Protein AF-A0A2V7JSV7-F1 (afdb_monomer)

Foldseek 3Di:
DKDDVVLRDDDDADAQDADPVPDPDCPDQSNYPVRVVVVRLVVRVVSVGDSVRIDDDDDDPDPPDDDD

Sequence (68 aa):
MLHDAEACAGAMAHILLPSKSLARDATNPAKFPETAVPLLVERLTALGAEPRRLIAKLAGGASMFAQL

pLDDT: mean 91.51, std 10.28, range [50.5, 98.44]

Structure (mmCIF, N/CA/C/O backbone):
data_AF-A0A2V7JSV7-F1
#
_entry.id   AF-A0A2V7JSV7-F1
#
loop_
_atom_site.group_PDB
_atom_site.id
_atom_site.type_symbol
_atom_site.label_atom_id
_atom_site.label_alt_id
_atom_site.label_comp_id
_atom_site.label_asym_id
_atom_site.label_entity_id
_atom_site.label_seq_id
_atom_site.pdbx_PDB_ins_code
_atom_site.Cartn_x
_atom_site.Cartn_y
_atom_site.Cartn_z
_atom_site.occupancy
_atom_site.B_iso_or_equiv
_atom_site.auth_seq_id
_atom_site.auth_comp_id
_atom_site.auth_asym_id
_atom_site.auth_atom_id
_atom_site.pdbx_PDB_model_num
ATOM 1 N N . MET A 1 1 ? -3.133 -4.216 -0.692 1.00 94.06 1 MET A N 1
ATOM 2 C CA . MET A 1 1 ? -4.114 -3.283 -0.099 1.00 94.06 1 MET A CA 1
ATOM 3 C C . MET A 1 1 ? -3.854 -3.208 1.392 1.00 94.06 1 MET A C 1
ATOM 5 O O . MET A 1 1 ? -3.582 -4.249 1.980 1.00 94.06 1 MET A O 1
ATOM 9 N N . LEU A 1 2 ? -3.920 -2.014 1.972 1.00 97.81 2 LEU A N 1
ATOM 10 C CA . LEU A 1 2 ? -3.855 -1.768 3.413 1.00 97.81 2 LEU A CA 1
ATOM 11 C C . LEU A 1 2 ? -5.124 -1.023 3.836 1.00 97.81 2 LEU A C 1
ATOM 13 O O . LEU A 1 2 ? -5.624 -0.198 3.069 1.00 97.81 2 LEU A O 1
ATOM 17 N N . HIS A 1 3 ? -5.646 -1.324 5.019 1.00 98.31 3 HIS A N 1
ATOM 18 C CA . HIS A 1 3 ? -6.875 -0.725 5.529 1.00 98.31 3 HIS A CA 1
ATOM 19 C C . HIS A 1 3 ? -6.828 -0.561 7.050 1.00 98.31 3 HIS A C 1
ATOM 21 O O . HIS A 1 3 ? -6.414 -1.481 7.752 1.00 98.31 3 HIS A O 1
ATOM 27 N N . ASP A 1 4 ? -7.291 0.589 7.532 1.00 98.44 4 ASP A N 1
ATOM 28 C CA . ASP A 1 4 ? -7.638 0.858 8.925 1.00 98.44 4 ASP A CA 1
ATOM 29 C C . ASP A 1 4 ? -9.147 1.151 9.000 1.00 98.44 4 ASP A C 1
ATOM 31 O O . ASP A 1 4 ? -9.639 2.088 8.362 1.00 98.44 4 ASP A O 1
ATOM 35 N N . ALA A 1 5 ? -9.882 0.327 9.749 1.00 97.88 5 ALA A N 1
ATOM 36 C CA . ALA A 1 5 ? -11.328 0.457 9.898 1.00 97.88 5 ALA A CA 1
ATOM 37 C C . ALA A 1 5 ? -11.737 1.599 10.839 1.00 97.88 5 ALA A C 1
ATOM 39 O O . ALA A 1 5 ? -12.772 2.214 10.610 1.00 97.88 5 ALA A O 1
ATOM 40 N N . GLU A 1 6 ? -10.936 1.903 11.864 1.00 97.94 6 GLU A N 1
ATOM 41 C CA . GLU A 1 6 ? -11.230 2.988 12.809 1.00 97.94 6 GLU A CA 1
ATOM 42 C C . GLU A 1 6 ? -11.010 4.354 12.160 1.00 97.94 6 GLU A C 1
ATOM 44 O O . GLU A 1 6 ? -11.815 5.264 12.336 1.00 97.94 6 GLU A O 1
ATOM 49 N N . ALA A 1 7 ? -9.954 4.479 11.353 1.00 97.69 7 ALA A N 1
ATOM 50 C CA . ALA A 1 7 ? -9.684 5.691 10.584 1.00 97.69 7 ALA A CA 1
ATOM 51 C C . ALA A 1 7 ? -10.521 5.794 9.294 1.00 97.69 7 ALA A C 1
ATOM 53 O O . ALA A 1 7 ? -10.400 6.777 8.565 1.00 97.69 7 ALA A O 1
ATOM 54 N N . CYS A 1 8 ? -11.337 4.778 8.973 1.00 97.75 8 CYS A N 1
ATOM 55 C CA . CYS A 1 8 ? -12.068 4.667 7.704 1.00 97.75 8 CYS A CA 1
ATOM 56 C C . CYS A 1 8 ? -11.169 4.903 6.472 1.00 97.75 8 CYS A C 1
ATOM 58 O O . CYS A 1 8 ? -11.601 5.464 5.463 1.00 97.75 8 CYS A O 1
ATOM 60 N N . ALA A 1 9 ? -9.908 4.469 6.551 1.00 98.00 9 ALA A N 1
ATOM 61 C CA . ALA A 1 9 ? -8.879 4.758 5.562 1.00 98.00 9 ALA A CA 1
ATOM 62 C C . ALA A 1 9 ? -8.412 3.471 4.875 1.00 98.00 9 ALA A C 1
ATOM 64 O O . ALA A 1 9 ? -8.237 2.420 5.498 1.00 98.00 9 ALA A O 1
ATOM 65 N N . GLY A 1 10 ? -8.200 3.538 3.564 1.00 97.38 10 GLY A N 1
ATOM 66 C CA . GLY A 1 10 ? -7.745 2.406 2.765 1.00 97.38 10 GLY A CA 1
ATOM 67 C C . GLY A 1 10 ? -6.870 2.859 1.608 1.00 97.38 10 GLY A C 1
ATOM 68 O O . GLY A 1 10 ? -7.074 3.930 1.043 1.00 97.38 10 GLY A O 1
ATOM 69 N N . ALA A 1 11 ? -5.877 2.045 1.262 1.00 97.06 11 ALA A N 1
ATOM 70 C CA . ALA A 1 11 ? -4.977 2.325 0.154 1.00 97.06 11 ALA A CA 1
ATOM 71 C C . ALA A 1 11 ? -4.580 1.042 -0.591 1.00 97.06 11 ALA A C 1
ATOM 73 O O . ALA A 1 11 ? -4.497 -0.059 -0.031 1.00 97.06 11 ALA A O 1
ATOM 74 N N . MET A 1 12 ? -4.309 1.178 -1.887 1.00 97.19 12 MET A N 1
ATOM 75 C CA . MET A 1 12 ? -3.901 0.087 -2.765 1.00 97.19 12 MET A CA 1
ATOM 76 C C . MET A 1 12 ? -2.720 0.535 -3.618 1.00 97.19 12 MET A C 1
ATOM 78 O O . MET A 1 12 ? -2.765 1.594 -4.231 1.00 97.19 12 MET A O 1
ATOM 82 N N . ALA A 1 13 ? -1.693 -0.307 -3.695 1.00 95.56 13 ALA A N 1
ATOM 83 C CA . ALA A 1 13 ? -0.669 -0.210 -4.724 1.00 95.56 13 ALA A CA 1
ATOM 84 C C . ALA A 1 13 ? -0.784 -1.420 -5.648 1.00 95.56 13 ALA A C 1
ATOM 86 O O . ALA A 1 13 ? -0.997 -2.544 -5.182 1.00 95.56 13 ALA A O 1
ATOM 87 N N . HIS A 1 14 ? -0.626 -1.175 -6.944 1.00 94.06 14 HIS A N 1
ATOM 88 C CA . HIS A 1 14 ? -0.508 -2.215 -7.952 1.00 94.06 14 HIS A CA 1
ATOM 89 C C . HIS A 1 14 ? 0.978 -2.423 -8.264 1.00 94.06 14 HIS A C 1
ATOM 91 O O . HIS A 1 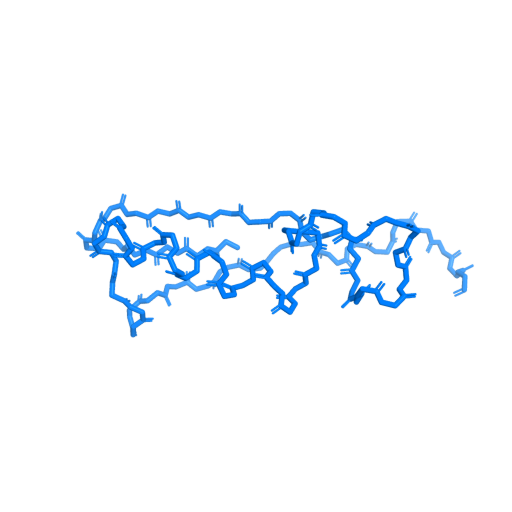14 ? 1.590 -1.635 -8.98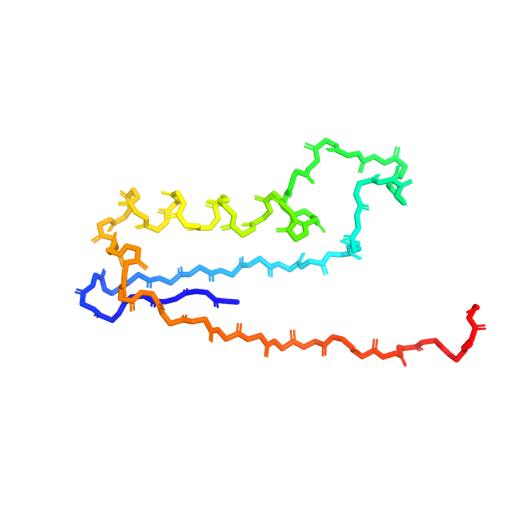5 1.00 94.06 14 HIS A O 1
ATOM 97 N N . ILE A 1 15 ? 1.568 -3.453 -7.657 1.00 93.19 15 ILE A N 1
ATOM 98 C CA . ILE A 1 15 ? 2.992 -3.765 -7.807 1.00 93.19 15 ILE A CA 1
ATOM 99 C C . ILE A 1 15 ? 3.225 -4.393 -9.180 1.00 93.19 15 ILE A C 1
ATOM 101 O O . ILE A 1 15 ? 2.621 -5.413 -9.499 1.00 93.19 15 ILE A O 1
ATOM 105 N N . LEU A 1 16 ? 4.105 -3.784 -9.976 1.00 90.62 16 LEU A N 1
ATOM 106 C CA . LEU A 1 16 ? 4.392 -4.206 -11.351 1.00 90.62 16 LEU A CA 1
ATOM 107 C C . LEU A 1 16 ? 5.659 -5.052 -11.461 1.00 90.62 16 LEU A C 1
ATOM 109 O O . LEU A 1 16 ? 5.749 -5.912 -12.330 1.00 90.62 16 LEU A O 1
ATOM 113 N N . LEU A 1 17 ? 6.658 -4.775 -10.621 1.00 91.88 17 LEU A N 1
ATOM 114 C CA . LEU A 1 17 ? 7.965 -5.424 -10.677 1.00 91.88 17 LEU A CA 1
ATOM 115 C C . LEU A 1 17 ? 8.398 -5.848 -9.272 1.00 91.88 17 LEU A C 1
ATOM 117 O O . LEU A 1 17 ? 8.148 -5.109 -8.318 1.00 91.88 17 LEU A O 1
ATOM 121 N N . PRO A 1 18 ? 9.085 -6.994 -9.123 1.00 89.62 18 PRO A N 1
ATOM 122 C CA . PRO A 1 18 ? 9.497 -7.479 -7.810 1.00 89.62 18 PRO A CA 1
ATOM 123 C C . PRO A 1 18 ? 10.668 -6.678 -7.219 1.00 89.62 18 PRO A C 1
ATOM 125 O O . PRO A 1 18 ? 10.829 -6.665 -6.004 1.00 89.62 18 PRO A O 1
ATOM 128 N N . SER A 1 19 ? 11.463 -5.983 -8.043 1.00 89.38 19 SER A N 1
ATOM 129 C CA . SER A 1 19 ? 12.559 -5.113 -7.593 1.00 89.38 19 SER A CA 1
ATOM 130 C C . SER A 1 19 ? 12.890 -4.028 -8.622 1.00 89.38 19 SER A C 1
ATOM 132 O O . SER A 1 19 ? 12.619 -4.184 -9.818 1.00 89.38 19 SER A O 1
ATOM 134 N N . LYS A 1 20 ? 13.514 -2.935 -8.160 1.00 88.25 20 LYS A N 1
ATOM 135 C CA . LYS A 1 20 ? 14.031 -1.844 -9.003 1.00 88.25 20 LYS A CA 1
ATOM 136 C C . LYS A 1 20 ? 15.087 -2.294 -10.007 1.00 88.25 20 LYS A C 1
ATOM 138 O O . LYS A 1 20 ? 15.175 -1.698 -11.074 1.00 88.25 20 LYS A O 1
ATOM 143 N N .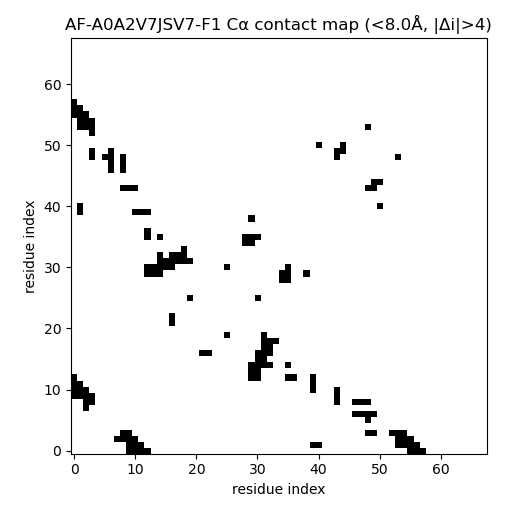 SER A 1 21 ? 15.854 -3.342 -9.703 1.00 88.75 21 SER A N 1
ATOM 144 C CA . SER A 1 21 ? 16.906 -3.864 -10.593 1.00 88.75 21 SER A CA 1
ATOM 145 C C . SER A 1 21 ? 16.381 -4.340 -11.952 1.00 88.75 21 SER A C 1
ATOM 147 O O . SER A 1 21 ? 17.128 -4.376 -12.923 1.00 88.75 21 SER A O 1
ATOM 149 N N . LEU A 1 22 ? 15.090 -4.671 -12.037 1.00 84.88 22 LEU A N 1
ATOM 150 C CA . LEU A 1 22 ? 14.424 -5.123 -13.261 1.00 84.88 22 LEU A CA 1
ATOM 151 C C . LEU A 1 22 ? 13.767 -3.979 -14.045 1.00 84.88 22 LEU A C 1
ATOM 153 O O . LEU A 1 22 ? 13.153 -4.204 -15.089 1.00 84.88 22 LEU A O 1
ATOM 157 N N . ALA A 1 23 ? 13.842 -2.748 -13.540 1.00 88.06 23 ALA A N 1
ATOM 158 C CA . ALA A 1 23 ? 13.196 -1.606 -14.157 1.00 88.06 23 ALA A CA 1
ATOM 159 C C . ALA A 1 23 ? 14.110 -0.921 -15.171 1.00 88.06 23 ALA A C 1
ATOM 161 O O . ALA A 1 23 ? 15.230 -0.534 -14.858 1.00 88.06 23 ALA A O 1
ATOM 162 N N . ARG A 1 24 ? 13.575 -0.665 -16.368 1.00 86.88 24 ARG A N 1
ATOM 163 C CA . ARG A 1 24 ? 14.176 0.298 -17.308 1.00 86.88 24 ARG A CA 1
ATOM 164 C C . ARG A 1 24 ? 14.010 1.742 -16.830 1.00 86.88 24 ARG A C 1
ATOM 166 O O . ARG A 1 24 ? 14.842 2.587 -17.123 1.00 86.88 24 ARG A O 1
ATOM 173 N N . ASP A 1 25 ? 12.926 1.995 -16.100 1.00 86.12 25 ASP A N 1
ATOM 174 C CA . ASP A 1 25 ? 12.591 3.278 -15.492 1.00 86.12 25 ASP A CA 1
ATOM 175 C C . ASP A 1 25 ? 12.052 3.053 -14.070 1.00 86.12 25 ASP A C 1
ATOM 177 O O . ASP A 1 25 ? 11.016 2.393 -13.866 1.00 86.12 25 ASP A O 1
ATOM 181 N N . ALA A 1 26 ? 12.796 3.596 -13.105 1.00 86.75 26 ALA A N 1
ATOM 182 C CA . ALA A 1 26 ? 12.554 3.511 -11.670 1.00 86.75 26 ALA A CA 1
ATOM 183 C C . ALA A 1 26 ? 12.038 4.829 -11.057 1.00 86.75 26 ALA A C 1
ATOM 185 O O . ALA A 1 26 ? 11.975 4.941 -9.834 1.00 86.75 26 ALA A O 1
ATOM 186 N N . THR A 1 27 ? 11.646 5.812 -11.876 1.00 90.75 27 THR A N 1
ATOM 187 C CA . THR A 1 27 ? 11.123 7.112 -11.411 1.00 90.75 27 THR A CA 1
ATOM 188 C C . THR A 1 27 ? 9.842 6.991 -10.590 1.00 90.75 27 THR A C 1
ATOM 190 O O . THR A 1 27 ? 9.618 7.797 -9.692 1.00 90.75 27 THR A O 1
ATOM 193 N N . ASN A 1 28 ? 9.009 5.979 -10.860 1.00 91.50 28 ASN A N 1
ATOM 194 C CA . ASN A 1 28 ? 7.802 5.707 -10.084 1.00 91.50 28 ASN A CA 1
ATOM 195 C C . ASN A 1 28 ? 8.070 4.657 -8.982 1.00 91.50 28 ASN A C 1
ATOM 197 O O . ASN A 1 28 ? 8.077 3.453 -9.271 1.00 91.50 28 ASN A O 1
ATOM 201 N N . PRO A 1 29 ? 8.214 5.071 -7.709 1.00 90.31 29 PRO A N 1
ATOM 202 C CA . PRO A 1 29 ? 8.463 4.159 -6.596 1.00 90.31 29 PRO A CA 1
ATOM 203 C C . PRO A 1 29 ? 7.259 3.260 -6.265 1.00 90.31 29 PRO A C 1
ATOM 205 O O . PRO A 1 29 ? 7.433 2.213 -5.646 1.00 90.31 29 PRO A O 1
ATOM 208 N N . ALA A 1 30 ? 6.037 3.584 -6.698 1.00 92.62 30 ALA A N 1
ATOM 209 C CA . ALA A 1 30 ? 4.862 2.752 -6.422 1.00 92.62 30 ALA A CA 1
ATOM 210 C C . ALA A 1 30 ? 4.844 1.429 -7.217 1.00 92.62 30 ALA A C 1
ATOM 212 O O . ALA A 1 30 ? 4.012 0.563 -6.954 1.00 92.62 30 ALA A O 1
ATOM 213 N N . LYS A 1 31 ? 5.767 1.253 -8.175 1.00 92.75 31 LYS A N 1
ATOM 214 C CA . LYS A 1 31 ? 5.880 0.040 -9.002 1.00 92.75 31 LYS A CA 1
ATOM 215 C C . LYS A 1 31 ? 6.505 -1.147 -8.268 1.00 92.75 31 LYS A C 1
ATOM 217 O O . LYS A 1 31 ? 6.326 -2.276 -8.726 1.00 92.75 31 LYS A O 1
ATOM 222 N N . PHE A 1 32 ? 7.242 -0.895 -7.185 1.00 94.69 32 PHE A N 1
ATOM 223 C CA . PHE A 1 32 ? 8.078 -1.884 -6.498 1.00 94.69 32 PHE A CA 1
ATOM 224 C C . PHE A 1 32 ? 7.594 -2.116 -5.069 1.00 94.69 32 PHE A C 1
ATOM 226 O O . PHE A 1 32 ? 7.238 -1.147 -4.396 1.00 94.69 32 PHE A O 1
ATOM 233 N N . PRO A 1 33 ? 7.628 -3.357 -4.557 1.00 93.88 33 PRO A N 1
ATOM 234 C CA . PRO A 1 33 ? 7.112 -3.663 -3.225 1.00 93.88 33 PRO A CA 1
ATOM 235 C C . PRO A 1 33 ? 7.908 -2.958 -2.117 1.00 93.88 33 PRO A C 1
ATOM 237 O O . PRO A 1 33 ? 7.311 -2.437 -1.177 1.00 93.88 33 PRO A O 1
ATOM 240 N N . GLU A 1 34 ? 9.233 -2.870 -2.275 1.00 94.19 34 GLU A N 1
ATOM 241 C CA . GLU A 1 34 ? 10.173 -2.228 -1.340 1.00 94.19 34 GLU A CA 1
ATOM 242 C C . GLU A 1 34 ? 9.859 -0.752 -1.056 1.00 94.19 34 GLU A C 1
ATOM 244 O O . GLU A 1 34 ? 10.156 -0.256 0.026 1.00 94.19 34 GLU A O 1
ATOM 249 N N . THR A 1 35 ? 9.247 -0.048 -2.008 1.00 95.31 35 THR A N 1
ATOM 250 C CA . THR A 1 35 ? 8.915 1.376 -1.883 1.00 95.31 35 THR A CA 1
ATOM 25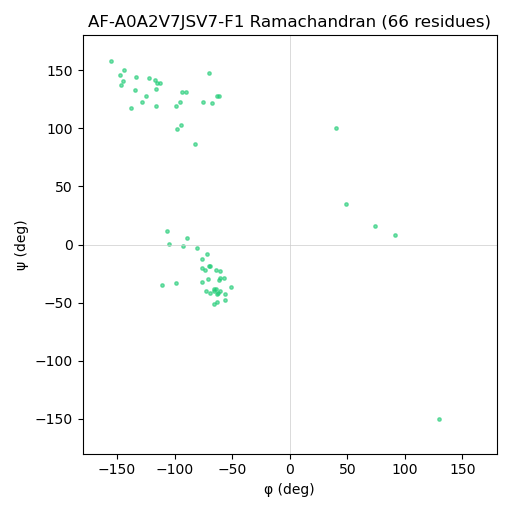1 C C . THR A 1 35 ? 7.420 1.622 -1.778 1.00 95.31 35 THR A C 1
ATOM 253 O O . THR A 1 35 ? 6.998 2.500 -1.032 1.00 95.31 35 THR A O 1
ATOM 256 N N . ALA A 1 36 ? 6.595 0.835 -2.465 1.00 95.94 36 ALA A N 1
ATOM 257 C CA . ALA A 1 36 ? 5.150 0.994 -2.435 1.00 95.94 36 ALA A CA 1
ATOM 258 C C . ALA A 1 36 ? 4.553 0.703 -1.051 1.00 95.94 36 ALA A C 1
ATOM 260 O O . ALA A 1 36 ? 3.658 1.425 -0.627 1.00 95.94 36 ALA A O 1
ATOM 261 N N . VAL A 1 37 ? 5.035 -0.320 -0.333 1.00 96.25 37 VAL A N 1
ATOM 262 C CA . VAL A 1 37 ? 4.491 -0.658 0.995 1.00 96.25 37 VAL A CA 1
ATOM 263 C C . VAL A 1 37 ? 4.764 0.456 2.017 1.00 96.25 37 VAL A C 1
ATOM 265 O O . VAL A 1 37 ? 3.792 0.924 2.611 1.00 96.25 37 VAL A O 1
ATOM 268 N N . PRO A 1 38 ? 6.007 0.960 2.184 1.00 96.56 38 PRO A N 1
ATOM 269 C CA . PRO A 1 38 ? 6.261 2.119 3.041 1.00 96.56 38 PRO A CA 1
ATOM 270 C C . PRO A 1 38 ? 5.445 3.356 2.650 1.00 96.56 38 PRO A C 1
ATOM 272 O O . PRO A 1 38 ? 4.864 3.991 3.523 1.00 96.56 38 PRO A O 1
ATOM 275 N N . LEU A 1 39 ? 5.324 3.652 1.348 1.00 96.62 39 LEU A N 1
ATOM 276 C CA . LEU A 1 39 ? 4.525 4.783 0.859 1.00 96.62 39 LEU A CA 1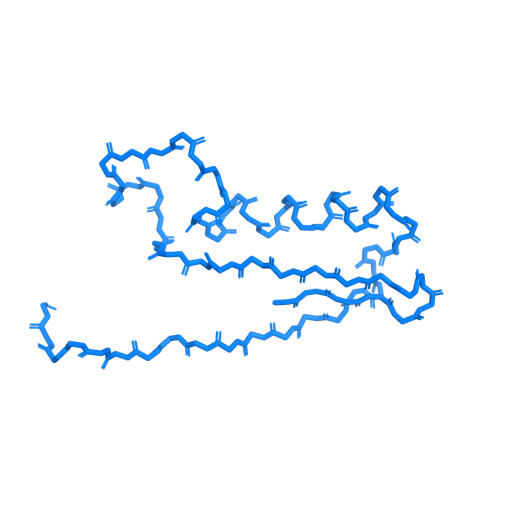
ATOM 277 C C . LEU A 1 39 ? 3.040 4.648 1.217 1.00 96.62 39 LEU A C 1
ATOM 279 O O . LEU A 1 39 ? 2.413 5.630 1.601 1.00 96.62 39 LEU A O 1
ATOM 283 N N . LEU A 1 40 ? 2.458 3.450 1.105 1.00 96.88 40 LEU A N 1
ATOM 284 C CA . LEU A 1 40 ? 1.068 3.222 1.506 1.00 96.88 40 LEU A CA 1
ATOM 285 C C . LEU A 1 40 ? 0.875 3.448 3.007 1.00 96.88 40 LEU A C 1
ATOM 287 O O . LEU A 1 40 ? -0.117 4.059 3.394 1.00 96.88 40 LEU A O 1
ATOM 291 N N . VAL A 1 41 ? 1.808 2.971 3.837 1.00 97.81 41 VAL A N 1
ATOM 292 C CA . VAL A 1 41 ? 1.760 3.176 5.292 1.00 97.81 41 VAL A CA 1
ATOM 293 C C . VAL A 1 41 ? 1.870 4.661 5.618 1.00 97.81 41 VAL A C 1
ATOM 295 O O . VAL A 1 41 ? 1.023 5.173 6.335 1.00 97.81 41 VAL A O 1
ATOM 298 N N . GLU A 1 42 ? 2.844 5.373 5.049 1.00 97.75 42 GLU A N 1
ATOM 299 C CA . GLU A 1 42 ? 3.014 6.818 5.249 1.00 97.75 42 GLU A CA 1
ATOM 300 C C . GLU A 1 42 ? 1.743 7.593 4.879 1.00 97.75 42 GLU A C 1
ATOM 302 O O . GLU A 1 42 ? 1.254 8.414 5.656 1.00 97.75 42 GLU A O 1
ATOM 307 N N . ARG A 1 43 ? 1.162 7.292 3.712 1.00 97.06 43 ARG A N 1
ATOM 308 C CA . ARG A 1 43 ? -0.058 7.951 3.234 1.00 97.06 43 ARG A CA 1
ATOM 309 C C . ARG A 1 43 ? -1.268 7.636 4.100 1.00 97.06 43 ARG A C 1
ATOM 311 O O . ARG A 1 43 ? -2.071 8.530 4.332 1.00 97.06 43 ARG A O 1
ATOM 318 N N . LEU A 1 44 ? -1.402 6.404 4.585 1.00 98.00 44 LEU A N 1
ATOM 319 C CA . LEU A 1 44 ? -2.484 6.036 5.497 1.00 98.00 44 LEU A CA 1
ATOM 320 C C . LEU A 1 44 ? -2.317 6.692 6.867 1.00 98.00 44 LEU A C 1
ATOM 322 O O . LEU A 1 44 ? -3.288 7.223 7.395 1.00 98.00 44 LEU A O 1
ATOM 326 N N . THR A 1 45 ? -1.101 6.737 7.407 1.00 97.94 45 THR A N 1
ATOM 327 C CA . THR A 1 45 ? -0.815 7.444 8.662 1.00 97.94 45 THR A CA 1
ATOM 328 C C . THR A 1 45 ? -1.132 8.933 8.543 1.00 97.94 45 THR A C 1
ATOM 330 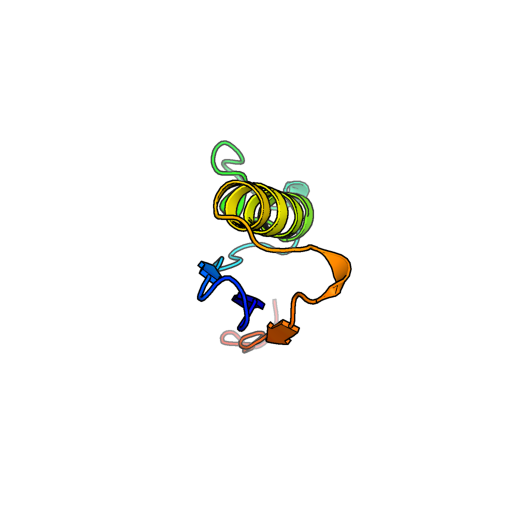O O . THR A 1 45 ? -1.738 9.508 9.442 1.00 97.94 45 THR A O 1
ATOM 333 N N . ALA A 1 46 ? -0.814 9.560 7.405 1.00 98.12 46 ALA A N 1
ATOM 334 C CA . ALA A 1 46 ? -1.186 10.950 7.130 1.00 98.12 46 ALA A CA 1
ATOM 335 C C . ALA A 1 46 ? -2.711 11.174 7.050 1.00 98.12 46 ALA A C 1
ATOM 337 O O . ALA A 1 46 ? -3.175 12.294 7.248 1.00 98.12 46 ALA A O 1
ATOM 338 N N . LEU A 1 47 ? -3.488 10.119 6.786 1.00 97.19 47 LEU A N 1
ATOM 339 C CA . LEU A 1 47 ? -4.955 10.119 6.822 1.00 97.19 47 LEU A CA 1
ATOM 340 C C . LEU A 1 47 ? -5.523 9.760 8.208 1.00 97.19 47 LEU A C 1
ATOM 342 O O . LEU A 1 47 ? -6.736 9.635 8.349 1.00 97.19 47 LEU A O 1
ATOM 346 N N . GLY A 1 48 ? -4.672 9.600 9.226 1.00 97.88 48 GLY A N 1
ATOM 347 C CA . GLY A 1 48 ? -5.079 9.272 10.594 1.00 97.88 48 GLY A CA 1
ATOM 348 C C . GLY A 1 48 ? -5.128 7.775 10.910 1.00 97.88 48 GLY A C 1
ATOM 349 O O . GLY A 1 48 ? -5.591 7.411 11.988 1.00 97.88 48 GLY A O 1
ATOM 350 N N . ALA A 1 49 ? -4.653 6.905 10.011 1.00 98.31 49 ALA A N 1
ATOM 351 C CA . ALA A 1 49 ? -4.527 5.481 10.307 1.00 98.31 49 ALA A CA 1
ATOM 352 C C . ALA A 1 49 ? -3.409 5.209 11.325 1.00 98.31 49 ALA A C 1
ATOM 354 O O . ALA A 1 49 ? -2.369 5.865 11.324 1.00 98.31 49 ALA A O 1
ATOM 355 N N . GLU A 1 50 ? -3.586 4.184 12.152 1.00 98.06 50 GLU A N 1
ATOM 356 C CA . GLU A 1 50 ? -2.556 3.713 13.081 1.00 98.06 50 GLU A CA 1
ATOM 357 C C . GLU A 1 50 ? -1.844 2.491 12.483 1.00 98.06 50 GLU A C 1
ATOM 359 O O . GLU A 1 50 ? -2.476 1.451 12.263 1.00 98.06 50 GLU A O 1
ATOM 364 N N . PRO A 1 51 ? -0.521 2.558 12.248 1.00 96.62 51 PRO A N 1
ATOM 365 C CA . PRO A 1 51 ? 0.234 1.470 11.633 1.00 96.62 51 PRO A CA 1
ATOM 366 C C . PRO A 1 51 ? 0.031 0.103 12.290 1.00 96.62 51 PRO A C 1
ATOM 368 O O . PRO A 1 51 ? -0.015 -0.911 11.593 1.00 96.62 51 PRO A O 1
ATOM 371 N N . ARG A 1 52 ? -0.120 0.059 13.620 1.00 97.56 52 ARG A N 1
ATOM 372 C CA . ARG A 1 52 ? -0.280 -1.196 14.370 1.00 97.56 52 ARG A CA 1
ATOM 373 C C . ARG A 1 52 ? -1.615 -1.901 14.139 1.00 97.56 52 ARG A C 1
ATOM 375 O O . ARG A 1 52 ? -1.699 -3.091 14.432 1.00 97.56 52 ARG A O 1
ATOM 382 N N . ARG A 1 53 ? -2.638 -1.207 13.630 1.00 97.19 53 ARG A N 1
ATOM 383 C CA . ARG A 1 53 ? -3.959 -1.797 13.353 1.00 97.19 53 ARG A CA 1
ATOM 384 C C . ARG A 1 53 ? -4.233 -2.039 11.871 1.00 97.19 53 ARG A C 1
ATOM 386 O O . ARG A 1 53 ? -5.308 -2.522 11.522 1.00 97.19 53 ARG A O 1
ATOM 393 N N . LEU A 1 54 ? -3.278 -1.716 10.997 1.00 98.12 54 LEU A N 1
ATOM 394 C CA . LEU A 1 54 ? -3.437 -1.906 9.561 1.00 98.12 54 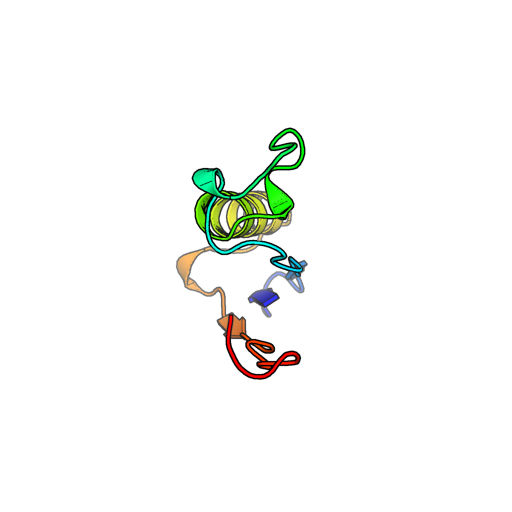LEU A CA 1
ATOM 395 C C . LEU A 1 54 ? -3.645 -3.382 9.216 1.00 98.12 54 LEU A C 1
ATOM 397 O O . LEU A 1 54 ? -2.828 -4.244 9.535 1.00 98.12 54 LEU A O 1
ATOM 401 N N . ILE A 1 55 ? -4.710 -3.656 8.468 1.00 98.19 55 ILE A N 1
ATOM 402 C CA . ILE A 1 55 ? -4.971 -4.967 7.883 1.00 98.19 55 ILE A CA 1
ATOM 403 C C . ILE A 1 55 ? -4.447 -4.988 6.452 1.00 98.19 55 ILE A C 1
ATOM 405 O O . ILE A 1 55 ? -4.867 -4.197 5.601 1.00 98.19 55 ILE A O 1
ATOM 409 N N . ALA A 1 56 ? -3.548 -5.930 6.170 1.00 97.31 56 ALA A N 1
ATOM 410 C CA . ALA A 1 56 ? -3.014 -6.155 4.836 1.00 97.31 56 ALA A CA 1
ATOM 411 C C . ALA A 1 56 ? -3.809 -7.230 4.085 1.00 97.31 56 ALA A C 1
ATOM 413 O O . ALA A 1 56 ? -4.045 -8.327 4.588 1.00 97.31 56 ALA A O 1
ATOM 414 N N . LYS A 1 57 ? -4.184 -6.927 2.840 1.00 96.44 57 LYS A N 1
ATOM 415 C CA . LYS A 1 57 ? -4.745 -7.891 1.884 1.00 96.44 57 LYS A CA 1
ATOM 416 C C . LYS A 1 57 ? -3.912 -7.878 0.608 1.00 96.44 57 LYS A C 1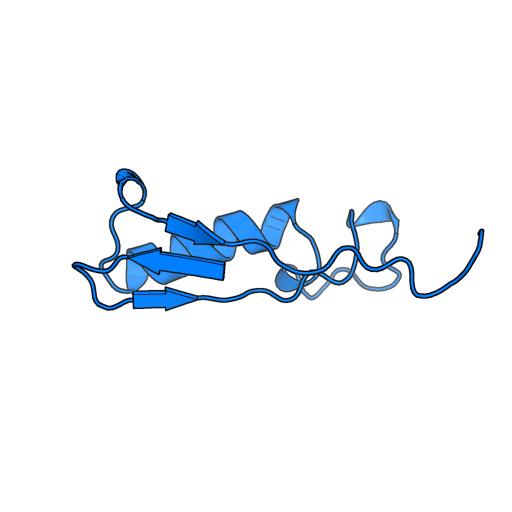
ATOM 418 O O . LYS A 1 57 ? -3.676 -6.814 0.026 1.00 96.44 57 LYS A O 1
ATOM 423 N N . LEU A 1 58 ? -3.474 -9.055 0.173 1.00 94.81 58 LEU A N 1
ATOM 424 C CA . LEU A 1 58 ? -2.682 -9.254 -1.038 1.00 94.81 58 LEU A CA 1
ATOM 425 C C . LEU A 1 58 ? -3.481 -10.104 -2.026 1.00 94.81 58 LEU A C 1
ATOM 427 O O . LEU A 1 58 ? -4.075 -11.107 -1.647 1.00 94.81 58 LEU A O 1
ATOM 431 N N . ALA A 1 59 ? -3.499 -9.678 -3.284 1.00 92.75 59 ALA A N 1
ATOM 432 C CA . ALA A 1 59 ? -4.121 -10.386 -4.394 1.00 92.75 59 ALA A CA 1
ATOM 433 C C . ALA A 1 59 ? -3.274 -10.144 -5.648 1.00 92.75 59 ALA A C 1
ATOM 435 O O . ALA A 1 59 ? -2.760 -9.039 -5.832 1.00 92.75 59 ALA A O 1
ATOM 436 N N . GLY A 1 60 ? -3.109 -11.167 -6.486 1.00 89.94 60 GLY A N 1
ATOM 437 C CA . GLY A 1 60 ? -2.239 -11.126 -7.662 1.00 89.94 60 GLY A CA 1
ATOM 438 C C . GLY A 1 60 ? -1.300 -12.328 -7.709 1.00 89.94 60 GLY A C 1
ATOM 439 O O . GLY A 1 60 ? -1.655 -13.405 -7.239 1.00 89.94 60 GLY A O 1
ATOM 440 N N . GLY A 1 61 ? -0.111 -12.146 -8.290 1.00 84.38 61 GLY A N 1
ATOM 441 C CA . GLY A 1 61 ? 0.877 -13.224 -8.440 1.00 84.38 61 GL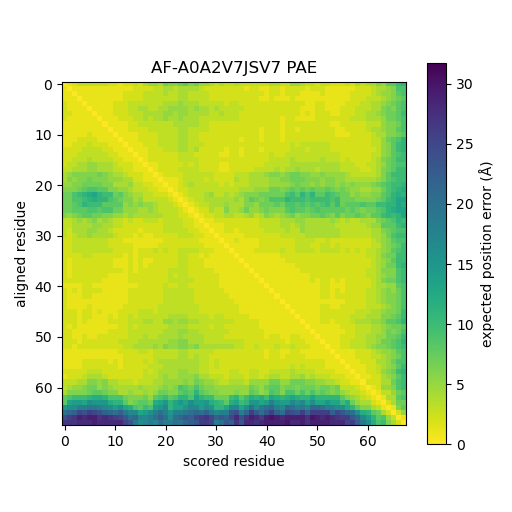Y A CA 1
ATOM 442 C C . GLY A 1 61 ? 0.520 -14.253 -9.515 1.00 84.38 61 GLY A C 1
ATOM 443 O O . GLY A 1 61 ? 1.091 -15.338 -9.538 1.00 84.38 61 GLY A O 1
ATOM 444 N N . ALA A 1 62 ? -0.425 -13.927 -10.401 1.00 85.06 62 ALA A N 1
ATOM 445 C CA . ALA A 1 62 ? -0.747 -14.779 -11.533 1.00 85.06 62 ALA A CA 1
ATOM 446 C C . ALA A 1 62 ? 0.473 -14.903 -12.457 1.00 85.06 62 ALA A C 1
ATOM 448 O O . ALA A 1 62 ? 1.035 -13.900 -12.900 1.00 85.06 62 ALA A O 1
ATOM 449 N N . SER A 1 63 ? 0.847 -16.139 -12.779 1.00 78.19 63 SER A N 1
ATOM 450 C CA . SER A 1 63 ? 1.812 -16.420 -13.838 1.00 78.19 63 SER A CA 1
ATOM 451 C C . SER A 1 63 ? 1.078 -16.387 -15.175 1.00 78.19 63 SER A C 1
ATOM 453 O O . SER A 1 63 ? 0.546 -17.397 -15.629 1.00 78.19 63 SER A O 1
ATOM 455 N N . MET A 1 64 ? 0.964 -15.197 -15.768 1.00 67.62 64 MET A N 1
ATOM 456 C CA . MET A 1 64 ? 0.251 -15.013 -17.040 1.00 67.62 64 MET A CA 1
ATOM 457 C C . MET A 1 64 ? 1.052 -15.505 -18.255 1.00 67.62 64 MET A C 1
ATOM 459 O O . MET A 1 64 ? 0.485 -15.665 -19.331 1.00 67.62 64 MET A O 1
ATOM 463 N N . PHE A 1 65 ? 2.346 -15.789 -18.084 1.00 68.06 65 PHE A N 1
ATOM 464 C CA . PHE A 1 65 ? 3.220 -16.302 -19.135 1.00 68.06 65 PHE A CA 1
ATOM 465 C C . PHE A 1 65 ? 3.925 -17.561 -18.626 1.00 68.06 65 PHE A C 1
ATOM 467 O O . PHE A 1 65 ? 4.570 -17.536 -17.579 1.00 68.06 65 PHE A O 1
ATOM 474 N N . ALA A 1 66 ? 3.763 -18.675 -19.341 1.00 58.78 66 ALA A N 1
ATOM 475 C CA . ALA A 1 66 ? 4.497 -19.901 -19.054 1.00 58.78 66 ALA A CA 1
ATOM 476 C C . ALA A 1 66 ? 5.983 -19.677 -19.370 1.00 58.78 66 ALA A C 1
ATOM 478 O O . ALA A 1 66 ? 6.297 -19.321 -20.500 1.00 58.78 66 ALA A O 1
ATOM 479 N N . GLN A 1 67 ? 6.842 -19.865 -18.363 1.00 51.56 67 GLN A N 1
ATOM 480 C CA . GLN A 1 67 ? 8.309 -19.852 -18.427 1.00 51.56 67 GLN A CA 1
ATOM 481 C C . GLN A 1 67 ? 8.948 -18.769 -19.328 1.00 51.56 67 GLN A C 1
ATOM 483 O O . GLN A 1 67 ? 9.139 -18.952 -20.530 1.00 51.56 67 GLN A O 1
ATOM 488 N N . LEU A 1 68 ? 9.409 -17.693 -18.689 1.00 50.50 68 LEU A N 1
ATOM 489 C CA . LEU A 1 68 ? 10.779 -17.227 -18.928 1.00 50.50 68 LEU A CA 1
ATOM 490 C C . LEU A 1 68 ? 11.698 -17.928 -17.925 1.00 50.50 68 LEU A C 1
ATOM 492 O O . LEU A 1 68 ? 11.250 -18.091 -16.765 1.00 50.50 68 LEU A O 1
#

Mean predicted aligned error: 4.33 Å

Solvent-accessible surface area (backbone atoms only — not comparable to full-atom values): 4309 Å² total; per-residue (Å²): 62,41,34,23,80,89,45,72,40,74,46,76,68,75,67,77,40,88,46,65,90,78,44,95,71,65,89,60,51,51,35,21,56,86,44,24,52,59,50,48,52,53,55,38,41,77,61,62,30,56,81,93,66,51,46,79,49,87,87,78,89,76,80,89,62,84,79,131

Radius of gyration: 13.92 Å; Cα contacts (8 Å, |Δi|>4): 82; chains: 1; bounding box: 29×31×34 Å

Secondary structure (DSSP, 8-state):
-EEETTTTEEE------S-GGG-S--S-GGGSHHHHHHHHHHHHHHTT--GGGPEE--------SS--